Protein AF-N6TRJ2-F1 (afdb_monomer_lite)

InterPro domains:
  IPR004014 Cation-transporting P-type ATPase, N-terminal [PF00690] (5-72)
  IPR004014 Cation-transporting P-type ATPase, N-terminal [SM00831] (3-77)
  IPR023298 P-type ATPase, transmembrane domain superfamily [SSF81665] (2-76)

Sequence (114 aa):
MDNAHEKTVDEVLKYFSADQDKGLSPDQVKRNQEKYGPNELPAEEGKSIWQLVLEQFDDLLVKILLLAAIISFVSIESDVGYVSRVATSGERATSGRAHEATWPTFMSAAAQLN

Foldseek 3Di:
DPPCVVDDPVVVCVVLVADPVPGDDPVSVVVCCVVVNDPDDPDDPPDDPVNVVVVVCVDPVNVVVVVVVVVVVVVVVVPPDDVVVVVVVVPPPPPPDDPDPDPVNVVVVVVVVD

Secondary structure (DSSP, 8-state):
-TTGGGS-HHHHHHHHT-BTTTB--HHHHHHHHHHH--S-PPPP-PPPHHHHHHHHHTSHHHHHHHHHHHHHHHHHHH-TTHHHHHHHHGGGSSTT------HHHHHHHHHTT-

Radius of gyration: 39.22 Å; chains: 1; bounding box: 59×40×98 Å

Structure (mmCIF, N/CA/C/O backbone):
data_AF-N6TRJ2-F1
#
_entry.id   AF-N6TRJ2-F1
#
loop_
_atom_site.group_PDB
_atom_site.id
_atom_site.type_symbol
_atom_site.label_atom_id
_atom_site.label_alt_id
_atom_site.label_comp_id
_atom_site.label_asym_id
_atom_site.label_entity_id
_atom_site.label_seq_id
_atom_site.pdbx_PDB_ins_code
_atom_site.Cartn_x
_atom_site.Cartn_y
_atom_site.Cartn_z
_atom_site.occupancy
_atom_site.B_iso_or_equiv
_atom_site.auth_seq_id
_atom_site.auth_comp_id
_atom_site.auth_asym_id
_atom_site.auth_atom_id
_atom_site.pdbx_PDB_model_num
ATOM 1 N N . MET A 1 1 ? -9.983 -6.859 23.612 1.00 83.94 1 MET A N 1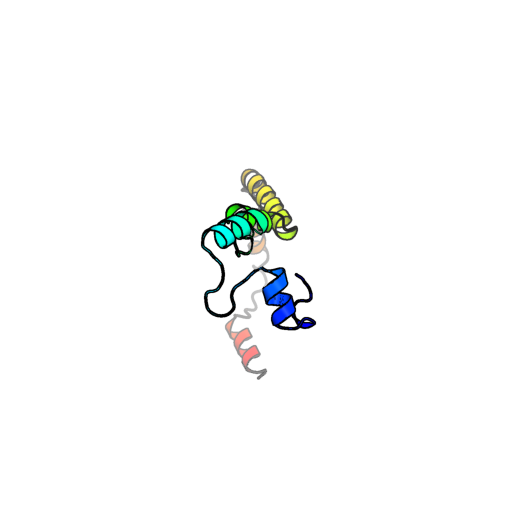
ATOM 2 C CA . MET A 1 1 ? -10.564 -8.060 24.250 1.00 83.94 1 MET A CA 1
ATOM 3 C C . MET A 1 1 ? -10.624 -9.090 23.160 1.00 83.94 1 MET A C 1
ATOM 5 O O . MET A 1 1 ? -11.521 -9.027 22.332 1.00 83.94 1 MET A O 1
ATOM 9 N N . ASP A 1 2 ? -9.619 -9.951 23.110 1.00 86.44 2 ASP A N 1
ATOM 10 C CA . ASP A 1 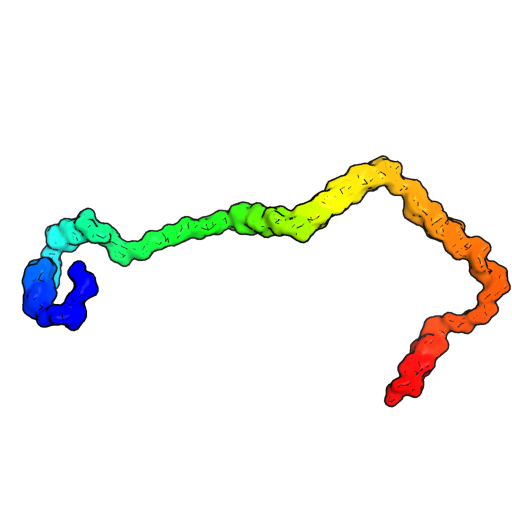2 ? -9.289 -10.624 21.851 1.00 86.44 2 ASP A CA 1
ATOM 11 C C . ASP A 1 2 ? -10.074 -11.940 21.703 1.00 86.44 2 ASP A C 1
ATOM 13 O O . ASP A 1 2 ? -10.502 -12.291 20.609 1.00 86.44 2 ASP A O 1
ATOM 17 N N . ASN A 1 3 ? -10.431 -12.575 22.827 1.00 91.06 3 ASN A N 1
ATOM 18 C CA . ASN A 1 3 ? -11.255 -13.792 22.874 1.00 91.06 3 ASN A CA 1
ATOM 19 C C . ASN A 1 3 ? -12.685 -13.506 23.358 1.00 91.06 3 ASN A C 1
ATOM 21 O O . ASN A 1 3 ? -13.202 -14.177 24.250 1.00 91.06 3 ASN A O 1
ATOM 25 N N . ALA A 1 4 ? -13.336 -12.478 22.808 1.00 92.25 4 ALA A N 1
ATOM 26 C CA . ALA A 1 4 ? -14.702 -12.126 23.215 1.00 92.25 4 ALA A CA 1
ATOM 27 C C . ALA A 1 4 ? -15.725 -13.250 22.954 1.00 92.25 4 ALA A C 1
ATOM 29 O O . ALA A 1 4 ? -16.718 -13.350 23.665 1.00 92.25 4 ALA A O 1
ATOM 30 N N . HIS A 1 5 ? -15.458 -14.123 21.979 1.00 91.44 5 HIS A N 1
ATOM 31 C CA . HIS A 1 5 ? -16.325 -15.243 21.600 1.00 91.44 5 HIS A CA 1
ATOM 32 C C . HIS A 1 5 ? -16.368 -16.385 22.633 1.00 91.44 5 HIS A C 1
ATOM 34 O O . HIS A 1 5 ? -17.300 -17.181 22.619 1.00 91.44 5 HIS A O 1
ATOM 40 N N . GLU A 1 6 ? -15.384 -16.466 23.532 1.00 95.06 6 GLU A N 1
ATOM 41 C CA . GLU A 1 6 ? -15.348 -17.454 24.622 1.00 95.06 6 GLU A CA 1
ATOM 42 C C . GLU A 1 6 ? -16.057 -16.951 25.890 1.00 95.06 6 GLU A C 1
ATOM 44 O O . GLU A 1 6 ? -16.102 -17.647 26.904 1.00 95.06 6 GLU A O 1
ATOM 49 N N . LYS A 1 7 ? -16.552 -15.710 25.870 1.00 92.69 7 LYS A N 1
ATOM 50 C CA . LYS A 1 7 ? -17.062 -15.007 27.045 1.00 92.69 7 LYS A CA 1
ATOM 51 C C . LYS A 1 7 ? -18.569 -14.871 26.986 1.00 92.69 7 LYS A C 1
ATOM 53 O O . LYS A 1 7 ? -19.173 -14.758 25.922 1.00 92.69 7 LYS A O 1
ATOM 58 N N . THR A 1 8 ? -19.177 -14.882 28.162 1.00 93.94 8 THR A N 1
ATOM 59 C CA . THR A 1 8 ? -20.611 -14.641 28.299 1.00 93.94 8 THR A CA 1
ATOM 60 C C . THR A 1 8 ? -20.935 -13.171 28.037 1.00 93.94 8 THR A C 1
ATOM 62 O O . THR A 1 8 ? -20.082 -12.291 28.182 1.00 93.94 8 THR A O 1
ATOM 65 N N . VAL A 1 9 ? -22.184 -12.889 27.663 1.00 90.62 9 VAL A N 1
ATOM 66 C CA . VAL A 1 9 ? -22.639 -11.523 27.356 1.00 90.62 9 VAL A CA 1
ATOM 67 C C . VAL A 1 9 ? -22.394 -10.578 28.539 1.00 90.62 9 VAL A C 1
ATOM 69 O O . VAL A 1 9 ? -21.846 -9.494 28.347 1.00 90.62 9 VAL A O 1
ATOM 72 N N . ASP A 1 10 ? -22.691 -11.019 29.764 1.00 92.19 10 ASP A N 1
ATOM 73 C CA . ASP A 1 10 ? -22.483 -10.229 30.985 1.00 92.19 10 ASP A CA 1
ATOM 74 C C . ASP A 1 10 ? -21.007 -9.886 31.228 1.00 92.19 10 ASP A C 1
ATOM 76 O O . ASP A 1 10 ? -20.677 -8.772 31.640 1.00 92.19 10 ASP A O 1
ATOM 80 N N . GLU A 1 11 ? -20.092 -10.819 30.949 1.00 92.00 11 GLU A N 1
ATOM 81 C CA . GLU A 1 11 ? -18.652 -10.575 31.075 1.00 92.00 11 GLU A CA 1
ATOM 82 C C . GLU A 1 11 ? -18.162 -9.542 30.057 1.00 92.00 11 GLU A C 1
ATOM 84 O O . GLU A 1 11 ? -17.339 -8.691 30.401 1.00 92.00 11 GLU A O 1
ATOM 89 N N . VAL A 1 12 ? -18.679 -9.585 28.825 1.00 91.69 12 VAL A N 1
ATOM 90 C CA . VAL A 1 12 ? -18.343 -8.616 27.773 1.00 91.69 12 VAL A CA 1
ATOM 91 C C . VAL A 1 12 ? -18.885 -7.229 28.130 1.00 91.69 12 VAL A C 1
ATOM 93 O O . VAL A 1 12 ? -18.133 -6.252 28.099 1.00 91.69 12 VAL A O 1
ATOM 96 N N . LEU A 1 13 ? -20.153 -7.132 28.544 1.00 91.12 13 LEU A N 1
ATOM 97 C CA . LEU A 1 13 ? -20.771 -5.870 28.971 1.00 91.12 13 LEU A CA 1
ATOM 98 C C . LEU A 1 13 ? -20.020 -5.252 30.154 1.00 91.12 13 LEU A C 1
ATOM 100 O O . LEU A 1 13 ? -19.716 -4.057 30.150 1.00 91.12 13 LEU A O 1
ATOM 104 N N . LYS A 1 14 ? -19.631 -6.077 31.131 1.00 91.31 14 LYS A N 1
ATOM 105 C CA . LYS A 1 14 ? -18.840 -5.643 32.285 1.00 91.31 14 LYS A CA 1
ATOM 106 C C . LYS A 1 14 ? -17.432 -5.199 31.894 1.00 91.31 14 LYS A C 1
ATOM 108 O O . LYS A 1 14 ? -16.954 -4.196 32.420 1.00 91.31 14 LYS A O 1
ATOM 113 N N . TYR A 1 15 ? -16.776 -5.898 30.967 1.00 90.06 15 TYR A N 1
ATOM 114 C CA . TYR A 1 15 ? -15.441 -5.530 30.489 1.00 90.06 15 TYR A CA 1
ATOM 115 C C . TYR A 1 15 ? -15.436 -4.149 29.824 1.00 90.06 15 TYR A C 1
ATOM 117 O O . TYR A 1 15 ? -14.559 -3.330 30.099 1.00 90.06 15 TYR A O 1
ATOM 125 N N . PHE A 1 16 ? -16.436 -3.862 28.987 1.00 89.81 16 PHE A N 1
ATOM 126 C CA . PHE A 1 16 ? -16.553 -2.574 28.300 1.00 89.81 16 PHE A CA 1
ATOM 127 C C . PHE A 1 16 ? -17.300 -1.503 29.107 1.00 89.81 16 PHE A C 1
ATOM 129 O O . PHE A 1 16 ? -17.370 -0.358 28.663 1.00 89.81 16 PHE A O 1
ATOM 136 N N . SER A 1 17 ? -17.822 -1.842 30.295 1.00 89.50 17 SER A N 1
ATOM 137 C CA . SER A 1 17 ? -18.723 -0.980 31.080 1.00 89.50 17 SER A CA 1
ATOM 138 C C . SER A 1 17 ? -19.855 -0.397 30.223 1.00 89.50 17 SER A C 1
ATOM 140 O O . SER A 1 17 ? -20.153 0.797 30.309 1.00 89.50 17 SER A O 1
ATOM 142 N N . ALA A 1 18 ? -20.416 -1.228 29.343 1.00 89.62 18 ALA A N 1
ATOM 143 C CA . ALA A 1 18 ? -21.452 -0.839 28.397 1.00 89.62 18 ALA A CA 1
ATOM 144 C C . ALA A 1 18 ? -22.834 -1.213 28.940 1.00 89.62 18 ALA A C 1
ATOM 146 O O . ALA A 1 18 ? -23.012 -2.285 29.517 1.00 89.62 18 ALA A O 1
ATOM 147 N N . ASP A 1 19 ? -23.804 -0.325 28.744 1.00 90.50 19 ASP A N 1
ATOM 148 C CA . ASP A 1 19 ? -25.208 -0.605 29.029 1.00 90.50 19 ASP A CA 1
ATOM 149 C C . ASP A 1 19 ? -25.808 -1.397 27.857 1.00 90.50 19 ASP A C 1
ATOM 151 O O . ASP A 1 19 ? -25.568 -1.063 26.694 1.00 90.50 19 ASP A O 1
ATOM 155 N N . GLN A 1 20 ? -26.563 -2.456 28.147 1.00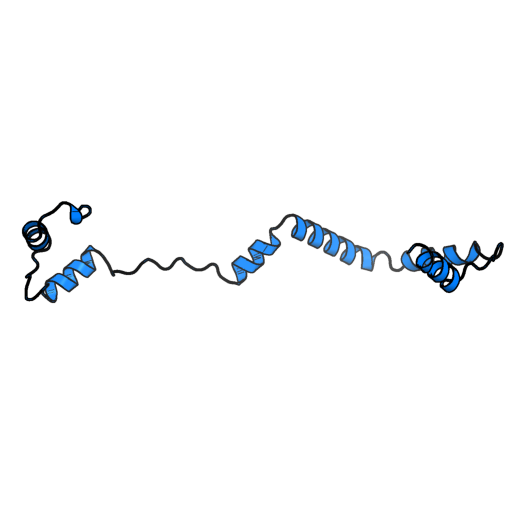 88.62 20 GLN A N 1
ATOM 156 C CA . GLN A 1 20 ? -27.148 -3.309 27.111 1.00 88.62 20 GLN A CA 1
ATOM 157 C C . GLN A 1 20 ? -28.252 -2.596 26.315 1.00 88.62 20 GLN A C 1
ATOM 159 O O . GLN A 1 20 ? -28.372 -2.820 25.113 1.00 88.62 20 GLN A O 1
ATOM 164 N N . ASP A 1 21 ? -29.028 -1.729 26.967 1.00 89.50 21 ASP A N 1
ATOM 165 C CA . ASP A 1 21 ? -30.185 -1.060 26.370 1.00 89.50 21 ASP A CA 1
ATOM 166 C C . ASP A 1 21 ? -29.816 0.314 25.800 1.00 89.50 21 ASP A C 1
ATOM 168 O O . ASP A 1 21 ? -30.370 0.757 24.793 1.00 89.50 21 ASP A O 1
ATOM 172 N N . LYS A 1 22 ? -28.879 1.013 26.451 1.00 89.00 22 LYS A N 1
ATOM 173 C CA . LYS A 1 22 ? -28.490 2.392 26.107 1.00 89.00 22 LYS A CA 1
ATOM 174 C C . LYS A 1 22 ? -27.137 2.498 25.406 1.00 89.00 22 LYS A C 1
ATOM 176 O O . LYS A 1 22 ? -26.844 3.544 24.829 1.00 89.00 22 LYS A O 1
ATOM 181 N N . GLY A 1 23 ? -26.319 1.448 25.443 1.00 90.38 23 GLY A N 1
ATOM 182 C CA . GLY A 1 23 ? -24.977 1.443 24.868 1.00 90.38 23 GLY A CA 1
ATOM 183 C C . GLY A 1 23 ? -23.955 2.248 25.681 1.00 90.38 23 GLY A C 1
ATOM 184 O O . GLY A 1 23 ? -24.024 2.343 26.906 1.00 90.38 23 GLY A O 1
ATOM 185 N N . LEU A 1 24 ? -22.956 2.800 24.987 1.00 91.06 24 LEU A N 1
ATOM 186 C CA . LEU A 1 24 ? -21.883 3.605 25.581 1.00 91.06 24 LEU A CA 1
ATOM 187 C C . LEU A 1 24 ? -22.281 5.081 25.678 1.00 91.06 24 LEU A C 1
ATOM 189 O O . LEU A 1 24 ? -22.915 5.629 24.776 1.00 91.06 24 LEU A O 1
ATOM 193 N N . SER A 1 25 ? -21.833 5.760 26.733 1.00 92.12 25 SER A N 1
ATOM 194 C CA . SER A 1 25 ? -22.004 7.208 26.851 1.00 92.12 25 SER A CA 1
ATOM 195 C C . SER A 1 25 ? -21.079 7.977 25.891 1.00 92.12 25 SER A C 1
ATOM 197 O O . SER A 1 25 ? -20.009 7.475 25.533 1.00 92.12 25 SER A O 1
ATOM 199 N N . PRO A 1 26 ? -21.412 9.228 25.513 1.00 90.56 26 PRO A N 1
ATOM 200 C CA . PRO A 1 26 ? -20.559 10.047 24.643 1.00 90.56 26 PRO A CA 1
ATOM 201 C C . PRO A 1 26 ? -19.126 10.212 25.178 1.00 90.56 26 PRO A C 1
ATOM 203 O O . PRO A 1 26 ? -18.159 10.147 24.418 1.00 90.56 26 PRO A O 1
ATOM 206 N N . ASP A 1 27 ? -18.972 10.334 26.500 1.00 92.12 27 ASP A N 1
ATOM 207 C CA . ASP A 1 27 ? -17.662 10.432 27.153 1.00 92.12 27 ASP A CA 1
ATOM 208 C C . ASP A 1 27 ? -16.879 9.114 27.106 1.00 92.12 27 ASP A C 1
ATOM 210 O O . ASP A 1 27 ? -15.647 9.113 27.067 1.00 92.12 27 ASP A O 1
ATOM 214 N N . GLN A 1 28 ? -17.565 7.968 27.158 1.00 91.00 28 GLN A N 1
ATOM 215 C CA . GLN A 1 28 ? -16.928 6.662 26.965 1.00 91.00 28 GLN A CA 1
ATOM 216 C C . GLN A 1 28 ? -16.498 6.478 25.511 1.00 91.00 28 GLN A C 1
ATOM 218 O O . GLN A 1 28 ? -15.395 5.996 25.274 1.00 91.00 28 GLN A O 1
ATOM 223 N N . VAL A 1 29 ? -17.315 6.909 24.546 1.00 91.00 29 VAL A N 1
ATOM 224 C CA . VAL A 1 29 ? -16.964 6.866 23.120 1.00 91.00 29 VAL A CA 1
ATOM 225 C C . VAL A 1 29 ? -15.703 7.682 22.856 1.00 91.00 29 VAL A C 1
ATOM 227 O O . VAL A 1 29 ? -14.765 7.155 22.265 1.00 91.00 29 VAL A O 1
ATOM 230 N N . LYS A 1 30 ? -15.630 8.920 23.360 1.00 92.44 30 LYS A N 1
ATOM 231 C CA . LYS A 1 30 ? -14.444 9.771 23.194 1.00 92.44 30 LYS A CA 1
ATOM 232 C C . LYS A 1 30 ? -13.189 9.135 23.802 1.00 92.44 30 LYS A C 1
ATOM 234 O O . LYS A 1 30 ? -12.171 9.025 23.128 1.00 92.44 30 LYS A O 1
ATOM 239 N N . ARG A 1 31 ? -13.280 8.631 25.038 1.00 92.12 31 ARG A N 1
ATOM 240 C CA . ARG A 1 31 ? -12.163 7.928 25.700 1.00 92.12 31 ARG A CA 1
ATOM 241 C C . ARG A 1 31 ? -11.737 6.661 24.958 1.00 92.12 31 ARG A C 1
ATOM 243 O O . ARG A 1 31 ? -10.551 6.357 24.887 1.00 92.12 31 ARG A O 1
ATOM 250 N N . ASN A 1 32 ? -12.689 5.920 24.398 1.00 92.00 32 ASN A N 1
ATOM 251 C CA . ASN A 1 32 ? -12.400 4.723 23.616 1.00 92.00 32 ASN A CA 1
ATOM 252 C C . ASN A 1 32 ? -11.741 5.073 22.278 1.00 92.00 32 ASN A C 1
ATOM 254 O O . ASN A 1 32 ? -10.803 4.387 21.894 1.00 92.00 32 ASN A O 1
ATOM 258 N N . GLN A 1 33 ? -12.163 6.144 21.604 1.00 91.50 33 GLN A N 1
ATOM 259 C CA . GLN A 1 33 ? -11.499 6.632 20.391 1.00 91.50 33 GLN A CA 1
ATOM 260 C C . GLN A 1 33 ? -10.071 7.114 20.675 1.00 91.50 33 GLN A C 1
ATOM 262 O O . GLN A 1 33 ? -9.173 6.829 19.893 1.00 91.50 33 GLN A O 1
ATOM 267 N N . GLU A 1 34 ? -9.829 7.771 21.813 1.00 91.38 34 GLU A N 1
ATOM 268 C CA . GLU A 1 34 ? -8.475 8.161 22.236 1.00 91.38 34 GLU A CA 1
ATOM 269 C C . GLU A 1 34 ? -7.586 6.943 22.547 1.00 91.38 34 GLU A C 1
ATOM 271 O O . GLU A 1 34 ? -6.386 6.968 22.285 1.00 91.38 34 GLU A O 1
ATOM 276 N N . LYS A 1 35 ? -8.165 5.865 23.094 1.00 90.25 35 LYS A N 1
ATOM 277 C CA . LYS A 1 35 ? -7.428 4.656 23.493 1.00 90.25 35 LYS A CA 1
ATOM 278 C C . LYS A 1 35 ? -7.184 3.672 22.347 1.00 90.25 35 LYS A C 1
ATOM 280 O O . LYS A 1 35 ? -6.108 3.086 22.275 1.00 90.25 35 LYS A O 1
ATOM 285 N N . TYR A 1 36 ? -8.199 3.420 21.526 1.00 90.75 36 TYR A N 1
ATOM 286 C CA . TYR A 1 36 ? -8.178 2.393 20.479 1.00 90.75 36 TYR A CA 1
ATOM 287 C C . TYR A 1 36 ? -7.961 2.977 19.082 1.00 90.75 36 TYR A C 1
ATOM 289 O O . TYR A 1 36 ? -7.663 2.226 18.160 1.00 90.75 36 TYR A O 1
ATOM 297 N N . GLY A 1 37 ? -8.077 4.297 18.934 1.00 90.62 37 GLY A N 1
ATOM 298 C CA . GLY A 1 37 ? -8.037 4.960 17.642 1.00 90.62 37 GLY A CA 1
ATOM 299 C C . GLY A 1 37 ? -9.365 4.862 16.882 1.00 90.62 37 GLY A C 1
ATOM 300 O O . GLY A 1 37 ? -10.351 4.297 17.374 1.00 90.62 37 GLY A O 1
ATOM 301 N N . PRO A 1 38 ? -9.416 5.455 15.681 1.00 89.31 38 PRO A N 1
ATOM 302 C CA . PRO A 1 38 ? -10.535 5.278 14.768 1.00 89.31 38 PRO A CA 1
ATOM 303 C C . PRO A 1 38 ? -10.641 3.813 14.324 1.00 89.31 38 PRO A C 1
ATOM 305 O O . PRO A 1 38 ? -9.638 3.128 14.137 1.00 89.31 38 PRO A O 1
ATOM 308 N N . ASN A 1 39 ? -11.871 3.331 14.131 1.00 92.25 39 ASN A N 1
ATOM 309 C CA . ASN A 1 39 ? -12.131 1.997 13.584 1.00 92.25 39 ASN A CA 1
ATOM 310 C C . ASN A 1 39 ? -11.967 2.005 12.055 1.00 92.25 39 ASN A C 1
ATOM 312 O O . ASN A 1 39 ? -12.917 1.749 11.314 1.00 92.25 39 ASN A O 1
ATOM 316 N N . GLU A 1 40 ? -10.775 2.369 11.595 1.00 85.12 40 GLU A N 1
ATOM 317 C CA . GLU A 1 40 ? -10.395 2.382 10.189 1.00 85.12 40 GLU A CA 1
ATOM 318 C C . GLU A 1 40 ? -9.098 1.602 10.002 1.00 85.12 40 GLU A C 1
ATOM 320 O O . GLU A 1 40 ? -8.188 1.645 10.833 1.00 85.12 40 GLU A O 1
ATOM 325 N N . LEU A 1 41 ? -9.031 0.844 8.911 1.00 83.69 41 LEU A N 1
ATOM 326 C CA . LEU A 1 41 ? -7.784 0.214 8.515 1.00 83.69 41 LEU A CA 1
ATOM 327 C C . LEU A 1 41 ? -6.867 1.314 7.972 1.00 83.69 41 LEU A C 1
ATOM 329 O O . LEU A 1 41 ? -7.339 2.130 7.172 1.00 83.69 41 LEU A O 1
ATOM 333 N N . PRO A 1 42 ? -5.586 1.355 8.377 1.00 80.56 42 PRO A N 1
ATOM 334 C CA . PRO A 1 42 ? -4.648 2.302 7.801 1.00 80.56 42 PRO A CA 1
ATOM 335 C C . PRO A 1 42 ? -4.636 2.103 6.287 1.00 80.56 42 PRO A C 1
ATOM 337 O O . PRO A 1 42 ? -4.469 0.982 5.801 1.00 80.56 42 PRO A O 1
ATOM 340 N N . ALA A 1 43 ? -4.862 3.187 5.547 1.00 77.50 43 ALA A N 1
ATOM 341 C CA . ALA A 1 43 ? -4.733 3.147 4.105 1.00 77.50 43 ALA A CA 1
ATOM 342 C C . ALA A 1 43 ? -3.275 2.816 3.784 1.00 77.50 43 ALA A C 1
ATOM 344 O O . ALA A 1 43 ? -2.367 3.522 4.228 1.00 77.50 43 ALA A O 1
ATOM 345 N N . GLU A 1 44 ? -3.045 1.742 3.032 1.00 71.00 44 GLU A N 1
ATOM 346 C CA . GLU A 1 44 ? -1.730 1.544 2.442 1.00 71.00 44 GLU A CA 1
ATOM 347 C C . GLU A 1 44 ? -1.451 2.745 1.539 1.00 71.00 44 GLU A C 1
ATOM 349 O O . GLU A 1 44 ? -2.289 3.116 0.710 1.00 71.00 44 GLU A O 1
ATOM 354 N N . GLU A 1 45 ? -0.299 3.389 1.732 1.00 73.06 45 GLU A N 1
ATOM 355 C CA . GLU A 1 45 ? 0.147 4.445 0.836 1.00 73.06 45 GLU A CA 1
ATOM 356 C C . GLU A 1 45 ? 0.276 3.834 -0.561 1.00 73.06 45 GLU A C 1
ATOM 358 O O . GLU A 1 45 ? 1.216 3.097 -0.863 1.00 73.06 45 GLU A O 1
ATOM 363 N N . GLY A 1 46 ? -0.728 4.078 -1.406 1.00 69.06 46 GLY A N 1
ATOM 364 C CA . GLY A 1 46 ? -0.731 3.579 -2.770 1.00 69.06 46 GLY A CA 1
ATOM 365 C C . GLY A 1 46 ? 0.532 4.058 -3.474 1.00 69.06 46 GLY A C 1
ATOM 366 O O . GLY A 1 46 ? 0.836 5.254 -3.461 1.00 69.06 46 GLY A O 1
ATOM 367 N N . LYS A 1 47 ? 1.272 3.133 -4.095 1.00 74.94 47 LYS A N 1
ATOM 368 C CA . LYS A 1 47 ? 2.433 3.493 -4.916 1.00 74.94 47 LYS A CA 1
ATOM 369 C C . LYS A 1 47 ? 2.006 4.557 -5.928 1.00 74.94 47 LYS A C 1
ATOM 371 O O . LYS A 1 47 ? 1.018 4.393 -6.646 1.00 74.94 47 LYS A O 1
ATOM 376 N N . SER A 1 48 ? 2.753 5.653 -5.990 1.00 85.62 48 SER A N 1
ATOM 377 C CA . SER A 1 48 ? 2.476 6.716 -6.956 1.00 85.62 48 SER A CA 1
ATOM 378 C C . SER A 1 48 ? 2.625 6.195 -8.392 1.00 85.62 48 SER A C 1
ATOM 380 O O . SER A 1 48 ? 3.461 5.333 -8.667 1.00 85.62 48 SER A O 1
ATOM 382 N N . ILE A 1 49 ? 1.858 6.751 -9.337 1.00 86.94 49 ILE A N 1
ATOM 383 C CA . ILE A 1 49 ? 1.942 6.373 -10.762 1.00 86.94 49 ILE A CA 1
ATOM 384 C C . ILE A 1 49 ? 3.383 6.489 -11.286 1.00 86.94 49 ILE A C 1
ATOM 386 O O . ILE A 1 49 ? 3.844 5.630 -12.031 1.00 86.94 49 ILE A O 1
ATOM 390 N N . TRP A 1 50 ? 4.131 7.502 -10.839 1.00 87.19 50 TRP A N 1
ATOM 391 C CA . TRP A 1 50 ? 5.541 7.682 -11.196 1.00 87.19 50 TRP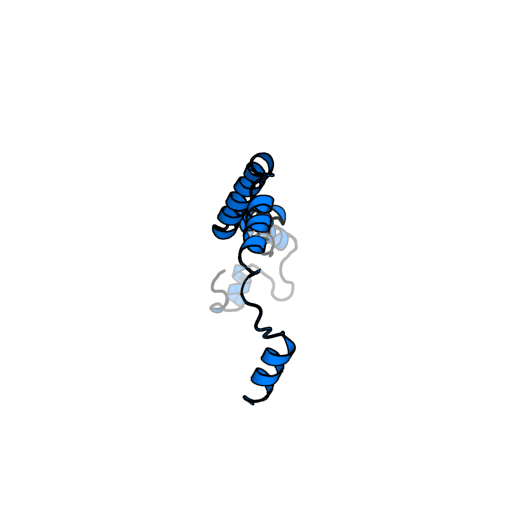 A CA 1
ATOM 392 C C . TRP A 1 50 ? 6.451 6.569 -10.671 1.00 87.19 50 TRP A C 1
ATOM 394 O O . TRP A 1 50 ? 7.335 6.124 -11.398 1.00 87.19 50 TRP A O 1
ATOM 404 N N . GLN A 1 51 ? 6.226 6.087 -9.44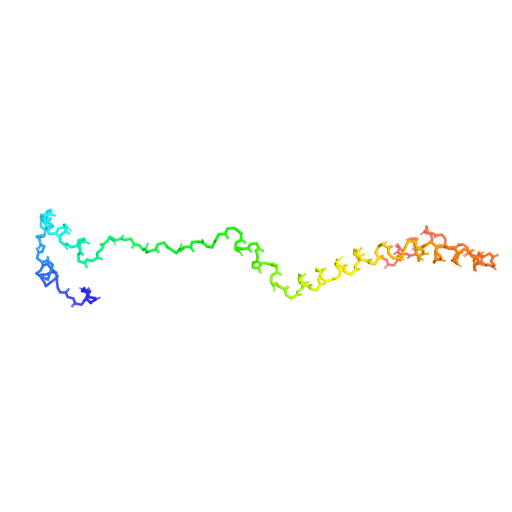6 1.00 86.44 51 GLN A N 1
ATOM 405 C CA . GLN A 1 51 ? 6.967 4.941 -8.909 1.00 86.44 51 GLN A CA 1
ATOM 406 C C . GLN A 1 51 ? 6.672 3.669 -9.702 1.00 86.44 51 GLN A C 1
ATOM 408 O O . GLN A 1 51 ? 7.602 2.944 -10.032 1.00 86.44 51 GLN A O 1
ATOM 413 N N . LEU A 1 52 ? 5.409 3.435 -10.068 1.00 88.12 52 LEU A N 1
ATOM 414 C CA . LEU A 1 52 ? 5.024 2.278 -10.880 1.00 88.12 52 LEU A CA 1
ATOM 415 C C . LEU A 1 52 ? 5.678 2.309 -12.266 1.00 88.12 52 LEU A C 1
ATOM 417 O O . LEU A 1 52 ? 6.146 1.282 -12.746 1.00 88.12 52 LEU A O 1
ATOM 421 N N . VAL A 1 53 ? 5.754 3.485 -12.897 1.00 87.69 53 VAL A N 1
ATOM 422 C CA . VAL A 1 53 ? 6.440 3.652 -14.186 1.00 87.69 53 VAL A CA 1
ATOM 423 C C . VAL A 1 53 ? 7.932 3.353 -14.048 1.00 87.69 53 VAL A C 1
ATOM 425 O O . VAL A 1 53 ? 8.461 2.578 -14.836 1.00 87.69 53 VAL A O 1
ATOM 428 N N . LEU A 1 54 ? 8.610 3.913 -13.042 1.00 87.12 54 LEU A N 1
ATOM 429 C CA . LEU A 1 54 ? 10.040 3.668 -12.817 1.00 87.12 54 LEU A CA 1
ATOM 430 C C . LEU A 1 54 ? 10.346 2.198 -12.496 1.00 87.12 54 LEU A C 1
ATOM 432 O O . LEU A 1 54 ? 11.350 1.677 -12.969 1.00 87.12 54 LEU A O 1
ATOM 436 N N . GLU A 1 55 ? 9.465 1.522 -11.757 1.00 88.69 55 GLU A N 1
ATOM 437 C CA . GLU A 1 55 ? 9.581 0.092 -11.448 1.00 88.69 55 GLU A CA 1
ATOM 438 C C . GLU A 1 55 ? 9.569 -0.768 -12.727 1.00 88.69 55 GLU A C 1
ATOM 440 O O . GLU A 1 55 ? 10.310 -1.742 -12.814 1.00 88.69 55 GLU A O 1
ATOM 445 N N . GLN A 1 56 ? 8.825 -0.371 -13.769 1.00 85.00 56 GLN A N 1
ATOM 446 C CA . GLN A 1 56 ? 8.846 -1.057 -15.072 1.00 85.00 56 GLN A CA 1
ATOM 447 C C . GLN A 1 56 ? 10.160 -0.852 -15.846 1.00 85.00 56 GLN A C 1
ATOM 449 O O . GLN A 1 56 ? 10.581 -1.739 -16.586 1.00 85.00 56 GLN A O 1
ATOM 454 N N . PHE A 1 57 ? 10.832 0.294 -15.685 1.00 87.31 57 PHE A N 1
ATOM 455 C CA . PHE A 1 57 ? 12.133 0.546 -16.321 1.00 87.31 57 PHE A CA 1
ATOM 456 C C . PHE A 1 57 ? 13.297 -0.198 -15.646 1.00 87.31 57 PHE A C 1
ATOM 458 O O . PHE A 1 57 ? 14.374 -0.298 -16.238 1.00 87.31 57 PHE A O 1
ATOM 465 N N . ASP A 1 58 ? 13.108 -0.726 -14.431 1.00 87.31 58 ASP A N 1
ATOM 466 C CA . ASP A 1 58 ? 14.145 -1.469 -13.705 1.00 87.31 58 ASP A CA 1
ATOM 467 C C . ASP A 1 58 ? 14.304 -2.928 -14.183 1.00 87.31 58 ASP A C 1
ATOM 469 O O . ASP A 1 58 ? 15.273 -3.606 -13.821 1.00 87.31 58 ASP A O 1
ATOM 473 N N . ASP A 1 59 ? 13.408 -3.403 -15.053 1.00 92.12 59 ASP A N 1
ATOM 474 C CA . ASP A 1 59 ? 13.469 -4.738 -15.644 1.00 92.12 59 ASP A CA 1
ATOM 475 C C . ASP A 1 59 ? 14.727 -4.932 -16.518 1.00 92.12 59 ASP A C 1
ATOM 477 O O . ASP A 1 59 ? 15.133 -4.061 -17.297 1.00 92.12 59 ASP A O 1
ATOM 481 N N . LEU A 1 60 ? 15.358 -6.106 -16.404 1.00 91.56 60 LEU A N 1
ATOM 482 C CA . LEU A 1 60 ? 16.581 -6.446 -17.136 1.00 91.56 60 LEU A CA 1
ATOM 483 C C . LEU A 1 60 ? 16.399 -6.352 -18.661 1.00 91.56 60 LEU A C 1
ATOM 485 O O . LEU A 1 60 ? 17.303 -5.881 -19.353 1.00 91.56 60 LEU A O 1
ATOM 489 N N . LEU A 1 61 ? 15.244 -6.768 -19.191 1.00 92.06 61 LEU A N 1
ATOM 490 C CA . LEU A 1 61 ? 14.932 -6.689 -20.619 1.00 92.06 61 LEU A CA 1
ATOM 491 C C . LEU A 1 61 ? 14.847 -5.233 -21.074 1.00 92.06 61 LEU A C 1
ATOM 493 O O . LEU A 1 61 ? 15.434 -4.876 -22.096 1.00 92.06 61 LEU A O 1
ATOM 497 N N . VAL A 1 62 ? 14.175 -4.377 -20.298 1.00 93.44 62 VAL A N 1
ATOM 498 C CA . VAL A 1 62 ? 14.049 -2.946 -20.613 1.00 93.44 62 VAL A CA 1
ATOM 499 C C . VAL A 1 62 ? 15.414 -2.264 -20.578 1.00 93.44 62 VAL A C 1
ATOM 501 O O . VAL A 1 62 ? 15.724 -1.477 -21.471 1.00 93.44 62 VAL A O 1
ATOM 504 N N . LYS A 1 63 ? 16.285 -2.623 -19.629 1.00 93.88 63 LYS A N 1
ATOM 505 C CA . LYS A 1 63 ? 17.671 -2.129 -19.577 1.00 93.88 63 LYS A CA 1
ATOM 506 C C . LYS A 1 63 ? 18.486 -2.522 -20.808 1.00 93.88 63 LYS A C 1
ATOM 508 O O . LYS A 1 63 ? 19.211 -1.685 -21.341 1.00 93.88 63 LYS A O 1
ATOM 513 N N . ILE A 1 64 ? 18.361 -3.763 -21.283 1.00 94.81 64 ILE A N 1
ATOM 514 C CA . ILE A 1 64 ? 19.040 -4.215 -22.509 1.00 94.81 64 ILE A CA 1
ATOM 515 C C . ILE A 1 64 ? 18.507 -3.453 -23.729 1.00 94.81 64 ILE A C 1
ATOM 517 O O . ILE A 1 64 ? 19.296 -3.016 -24.567 1.00 94.81 64 ILE A O 1
ATOM 521 N N . LEU A 1 65 ? 17.191 -3.240 -23.816 1.00 93.06 65 LEU A N 1
ATOM 522 C CA . LEU A 1 65 ? 16.576 -2.459 -24.893 1.00 93.06 65 LEU A CA 1
ATOM 523 C C . LEU A 1 65 ? 17.013 -0.992 -24.863 1.00 93.06 65 LEU A C 1
ATOM 525 O O . LEU A 1 65 ? 17.322 -0.426 -25.909 1.00 93.06 65 LEU A O 1
ATOM 529 N N . LEU A 1 66 ? 17.098 -0.386 -23.678 1.00 93.75 66 LEU A N 1
ATOM 530 C CA . LEU A 1 66 ? 17.584 0.980 -23.510 1.00 93.75 66 LEU A CA 1
ATOM 531 C C . LEU A 1 66 ? 19.062 1.092 -23.901 1.00 93.75 66 LEU A C 1
ATOM 533 O O . LEU A 1 66 ? 19.437 2.025 -24.605 1.00 93.75 66 LEU A O 1
ATOM 537 N N . LEU A 1 67 ? 19.894 0.120 -23.515 1.00 94.25 67 LEU A N 1
ATOM 538 C CA . LEU A 1 67 ? 21.293 0.053 -23.935 1.00 94.25 67 LEU A CA 1
ATOM 539 C C . LEU A 1 67 ? 21.411 -0.056 -25.461 1.00 94.25 67 LEU A C 1
ATOM 541 O O . LEU A 1 67 ? 22.178 0.687 -26.068 1.00 94.25 67 LEU A O 1
ATOM 545 N N . ALA A 1 68 ? 20.626 -0.935 -26.087 1.00 93.38 68 ALA A N 1
ATOM 546 C CA . ALA A 1 68 ? 20.584 -1.073 -27.540 1.00 93.38 68 ALA A CA 1
ATOM 547 C C . ALA A 1 68 ? 20.126 0.225 -28.224 1.00 93.38 68 ALA A C 1
ATOM 549 O O . ALA A 1 68 ? 20.715 0.624 -29.226 1.00 93.38 68 ALA A O 1
ATOM 550 N N . ALA A 1 69 ? 19.131 0.917 -27.662 1.00 92.69 69 ALA A N 1
ATOM 551 C CA . ALA A 1 69 ? 18.665 2.206 -28.161 1.00 92.69 69 ALA A CA 1
ATOM 552 C C . ALA A 1 69 ? 19.752 3.285 -28.062 1.00 92.69 69 ALA A C 1
ATOM 554 O O . ALA A 1 69 ? 19.961 4.018 -29.024 1.00 92.69 69 ALA A O 1
ATOM 555 N N . ILE A 1 70 ? 20.490 3.350 -26.948 1.00 93.81 70 ILE A N 1
ATOM 556 C CA . ILE A 1 70 ? 21.617 4.277 -26.772 1.00 93.81 70 ILE A CA 1
ATOM 557 C C . ILE A 1 70 ? 22.717 3.980 -27.794 1.00 93.81 70 ILE A C 1
ATOM 559 O O . ILE A 1 70 ? 23.182 4.894 -28.472 1.00 93.81 70 ILE A O 1
ATOM 563 N N . ILE A 1 71 ? 23.105 2.710 -27.950 1.00 91.31 71 ILE A N 1
ATOM 564 C CA . ILE A 1 71 ? 24.107 2.299 -28.941 1.00 91.31 71 ILE A CA 1
ATOM 565 C C . ILE A 1 71 ? 23.631 2.663 -30.350 1.00 91.31 71 ILE A C 1
ATOM 567 O O . ILE A 1 71 ? 24.386 3.270 -31.098 1.00 91.31 71 ILE A O 1
ATOM 571 N N . SER A 1 72 ? 22.379 2.360 -30.703 1.00 86.50 72 SER A N 1
ATOM 572 C CA . SER A 1 72 ? 21.800 2.696 -32.008 1.00 86.50 72 SER A CA 1
ATOM 573 C C . SER A 1 72 ? 21.781 4.202 -32.255 1.00 86.50 72 SER A C 1
ATOM 575 O O . SER A 1 72 ? 22.084 4.636 -33.362 1.00 86.50 72 SER A O 1
ATOM 577 N N . PHE A 1 73 ? 21.431 4.996 -31.244 1.00 87.25 73 PHE A N 1
ATOM 578 C CA . PHE A 1 73 ? 21.389 6.450 -31.343 1.00 87.25 73 PHE A CA 1
ATOM 579 C C . PHE A 1 73 ? 22.785 7.038 -31.576 1.00 87.25 73 PHE A C 1
ATOM 581 O O . PHE A 1 73 ? 22.965 7.865 -32.463 1.00 87.25 73 PHE A O 1
ATOM 588 N N . VAL A 1 74 ? 23.793 6.558 -30.842 1.00 86.81 74 VAL A N 1
ATOM 589 C CA . VAL A 1 74 ? 25.193 6.981 -31.023 1.00 86.81 74 VAL A CA 1
ATOM 590 C C . VAL A 1 74 ? 25.759 6.490 -32.362 1.00 86.81 74 VAL A C 1
ATOM 592 O O . VAL A 1 74 ? 26.490 7.213 -33.038 1.00 86.81 74 VAL A O 1
ATOM 595 N N . SER A 1 75 ? 25.399 5.275 -32.781 1.00 76.69 75 SER A N 1
ATOM 596 C CA . SER A 1 75 ? 25.858 4.685 -34.042 1.00 76.69 75 SER A CA 1
ATOM 597 C C . SER A 1 75 ? 25.249 5.373 -35.272 1.00 76.69 75 SER A C 1
ATOM 599 O O . SER A 1 75 ? 25.902 5.428 -36.311 1.00 76.69 75 SER A O 1
ATOM 601 N N . ILE A 1 76 ? 24.041 5.941 -35.158 1.00 71.06 76 ILE A N 1
ATOM 602 C CA . ILE A 1 76 ? 23.366 6.695 -36.230 1.00 71.06 76 ILE A CA 1
ATOM 603 C C . ILE A 1 76 ? 24.175 7.914 -36.685 1.00 71.06 76 ILE A C 1
ATOM 605 O O . ILE A 1 76 ? 24.233 8.184 -37.882 1.00 71.06 76 ILE A O 1
ATOM 609 N N . GLU A 1 77 ? 24.846 8.609 -35.766 1.00 63.47 77 GLU A N 1
ATOM 610 C CA . GLU A 1 77 ? 25.701 9.755 -36.111 1.00 63.47 77 GLU A CA 1
ATOM 611 C C . GLU A 1 77 ? 26.992 9.310 -36.833 1.00 63.47 77 GLU A C 1
ATOM 613 O O . GLU A 1 77 ? 27.607 10.084 -37.563 1.00 63.47 77 GLU A O 1
ATOM 618 N N . SER A 1 78 ? 27.403 8.046 -36.660 1.00 59.72 78 SER A N 1
ATOM 619 C CA . SER A 1 78 ? 28.702 7.534 -37.124 1.00 59.72 78 SER A CA 1
ATOM 620 C C . SER A 1 78 ? 28.638 6.763 -38.451 1.00 59.72 78 SER A C 1
ATOM 622 O O . SER A 1 78 ? 29.623 6.753 -39.184 1.00 59.72 78 SER A O 1
ATOM 624 N N . ASP A 1 79 ? 27.496 6.155 -38.799 1.00 62.03 79 ASP A N 1
ATOM 625 C CA . ASP A 1 79 ? 27.366 5.260 -39.959 1.00 62.03 79 ASP A CA 1
ATOM 626 C C . ASP A 1 79 ? 26.149 5.574 -40.850 1.00 62.03 79 ASP A C 1
ATOM 628 O O . ASP A 1 79 ? 25.269 4.745 -41.084 1.00 62.03 79 ASP A O 1
ATOM 632 N N . VAL A 1 80 ? 26.156 6.744 -41.494 1.00 57.62 80 VAL A N 1
ATOM 633 C CA . VAL A 1 80 ? 25.261 7.045 -42.639 1.00 57.62 80 VAL A CA 1
ATOM 634 C C . VAL A 1 80 ? 25.679 6.269 -43.922 1.00 57.62 80 VAL A C 1
ATOM 636 O O . VAL A 1 80 ? 25.111 6.450 -44.996 1.00 57.62 80 VAL A O 1
ATOM 639 N N . GLY A 1 81 ? 26.672 5.368 -43.849 1.00 54.16 81 GLY A N 1
ATOM 640 C CA . GLY A 1 81 ? 27.287 4.713 -45.018 1.00 54.16 81 GLY A CA 1
ATOM 641 C C . GLY A 1 81 ? 27.029 3.210 -45.222 1.00 54.16 81 GLY A C 1
ATOM 642 O O . GLY A 1 81 ? 27.239 2.716 -46.333 1.00 54.16 81 GLY A O 1
ATOM 643 N N . TYR A 1 82 ? 26.594 2.454 -44.206 1.00 56.81 82 TYR A N 1
ATOM 644 C CA . TYR A 1 82 ? 26.581 0.980 -44.289 1.00 56.81 82 TYR A CA 1
ATOM 645 C C . TYR A 1 82 ? 25.372 0.395 -45.030 1.00 56.81 82 TYR A C 1
ATOM 647 O O . TYR A 1 82 ? 25.525 -0.540 -45.819 1.00 56.81 82 TYR A O 1
ATOM 655 N N . VAL A 1 83 ? 24.182 0.974 -44.854 1.00 60.25 83 VAL A N 1
ATOM 656 C CA . VAL A 1 83 ? 22.949 0.457 -45.477 1.00 60.25 83 VAL A CA 1
ATOM 657 C C . VAL A 1 83 ? 22.962 0.628 -47.006 1.00 60.25 83 VAL A C 1
ATOM 659 O O . VAL A 1 83 ? 22.459 -0.231 -47.729 1.00 60.25 83 VAL A O 1
ATOM 662 N N . SER A 1 84 ? 23.644 1.650 -47.533 1.00 54.34 84 SER A N 1
ATOM 663 C CA . SER A 1 84 ? 23.719 1.903 -48.983 1.00 54.34 84 SER A CA 1
ATOM 664 C C . SER A 1 84 ? 24.688 0.979 -49.745 1.00 54.34 84 SER A C 1
ATOM 666 O O . SER A 1 84 ? 24.509 0.760 -50.947 1.00 54.34 84 SER A O 1
ATOM 668 N N . ARG A 1 85 ? 25.706 0.394 -49.089 1.00 55.12 85 ARG A N 1
ATOM 669 C CA . ARG A 1 85 ? 26.660 -0.527 -49.755 1.00 55.12 85 ARG A CA 1
ATOM 670 C C . ARG A 1 85 ? 26.147 -1.958 -49.882 1.00 55.12 85 ARG A C 1
ATOM 672 O O . ARG A 1 85 ? 26.498 -2.642 -50.839 1.00 55.12 85 ARG A O 1
ATOM 679 N N . VAL A 1 86 ? 25.312 -2.411 -48.950 1.00 59.72 86 VAL A N 1
ATOM 680 C CA . VAL A 1 86 ? 24.730 -3.760 -49.019 1.00 59.72 86 VAL A CA 1
ATOM 681 C C . VAL A 1 86 ? 23.640 -3.828 -50.096 1.00 59.72 86 VAL A C 1
ATOM 683 O O . VAL A 1 86 ? 23.563 -4.825 -50.811 1.00 59.72 86 VAL A O 1
ATOM 686 N N . ALA A 1 87 ? 22.886 -2.743 -50.308 1.00 59.53 87 ALA A N 1
ATOM 687 C CA . ALA A 1 87 ? 21.876 -2.662 -51.367 1.00 59.53 87 ALA A CA 1
ATOM 688 C C . ALA A 1 87 ? 22.477 -2.718 -52.788 1.00 59.53 87 ALA A C 1
ATOM 690 O O . ALA A 1 87 ? 21.941 -3.390 -53.661 1.00 59.53 87 ALA A O 1
ATOM 691 N N . THR A 1 88 ? 23.633 -2.088 -53.015 1.00 56.75 88 THR A N 1
ATOM 692 C CA . THR A 1 88 ? 24.258 -1.995 -54.352 1.00 56.75 88 THR A CA 1
ATOM 693 C C . THR A 1 88 ? 25.119 -3.204 -54.742 1.00 56.75 88 THR A C 1
ATOM 695 O O . THR A 1 88 ? 25.489 -3.350 -55.909 1.00 56.75 88 THR A O 1
ATOM 698 N N . SER A 1 89 ? 25.439 -4.095 -53.797 1.00 53.62 89 SER A N 1
ATOM 699 C CA . SER A 1 89 ? 26.216 -5.317 -54.065 1.00 53.62 89 SER A CA 1
ATOM 700 C C . SER A 1 89 ? 25.336 -6.503 -54.500 1.00 53.62 89 SER A C 1
ATOM 702 O O . SER A 1 89 ? 25.802 -7.396 -55.207 1.00 53.62 89 SER A O 1
ATOM 704 N N . GLY A 1 90 ? 24.043 -6.496 -54.145 1.00 52.03 90 GLY A N 1
ATOM 705 C CA . GLY A 1 90 ? 23.098 -7.568 -54.486 1.00 52.03 90 GLY A CA 1
ATOM 706 C C . GLY A 1 90 ? 22.661 -7.607 -55.957 1.00 52.03 90 GLY A C 1
ATOM 707 O O . GLY A 1 90 ? 22.325 -8.675 -56.463 1.00 52.03 90 GLY A O 1
ATOM 708 N N . GLU A 1 91 ? 22.712 -6.485 -56.680 1.00 52.47 91 GLU A N 1
ATOM 709 C CA . GLU A 1 91 ? 22.213 -6.409 -58.065 1.00 52.47 91 GLU A CA 1
ATOM 710 C C . GLU A 1 91 ? 23.200 -6.925 -59.122 1.00 52.47 91 GLU A C 1
ATOM 712 O O . GLU A 1 91 ? 22.810 -7.204 -60.254 1.00 52.47 91 GLU A O 1
ATOM 717 N N . ARG A 1 92 ? 24.486 -7.102 -58.790 1.00 50.91 92 ARG A N 1
ATOM 718 C CA . ARG A 1 92 ? 25.496 -7.501 -59.790 1.00 50.91 92 ARG A CA 1
ATOM 719 C C . ARG A 1 92 ? 25.646 -9.017 -59.971 1.00 50.91 92 ARG A C 1
ATOM 721 O O . ARG A 1 92 ? 26.374 -9.442 -60.863 1.00 50.91 92 ARG A O 1
ATOM 728 N N . ALA A 1 93 ? 24.955 -9.831 -59.169 1.00 52.41 93 ALA A N 1
ATOM 729 C CA . ALA A 1 93 ? 25.080 -11.292 -59.194 1.00 52.41 93 ALA A CA 1
ATOM 730 C C . ALA A 1 93 ? 23.958 -12.027 -59.960 1.00 52.41 93 ALA A C 1
ATOM 732 O O . ALA A 1 93 ? 24.073 -13.229 -60.190 1.00 52.41 93 ALA A O 1
ATOM 733 N N . THR A 1 94 ? 22.892 -11.345 -60.396 1.00 53.19 94 THR A N 1
ATOM 734 C CA . THR A 1 94 ? 21.693 -11.998 -60.968 1.00 53.19 94 THR A CA 1
ATOM 735 C C . THR A 1 94 ? 21.519 -11.834 -62.484 1.00 53.19 94 THR A C 1
ATOM 737 O O . THR A 1 94 ? 20.527 -12.299 -63.034 1.00 53.19 94 THR A O 1
ATOM 740 N N . SER A 1 95 ? 22.501 -11.279 -63.205 1.00 53.00 95 SER A N 1
ATOM 741 C CA . SER A 1 95 ? 22.436 -11.100 -64.675 1.00 53.00 95 SER A CA 1
ATOM 742 C C . SER A 1 95 ? 22.714 -12.386 -65.495 1.00 53.00 95 SER A C 1
ATOM 744 O O . SER A 1 95 ? 22.817 -12.349 -66.716 1.00 53.00 95 SER A O 1
ATOM 746 N N . GLY A 1 96 ? 22.853 -13.556 -64.856 1.00 52.62 96 GLY A N 1
ATOM 747 C CA . GLY A 1 96 ? 23.366 -14.765 -65.522 1.00 52.62 96 GLY A CA 1
ATOM 748 C C . GLY A 1 96 ? 22.477 -16.010 -65.563 1.00 52.62 96 GLY A C 1
ATOM 749 O O . GLY A 1 96 ? 22.900 -17.000 -66.162 1.00 52.62 96 GLY A O 1
ATOM 750 N N . ARG A 1 97 ? 21.299 -16.040 -64.918 1.00 51.25 97 ARG A N 1
ATOM 751 C CA . ARG A 1 97 ? 20.420 -17.228 -64.970 1.00 51.25 97 ARG A CA 1
ATOM 752 C C . ARG A 1 97 ? 18.999 -16.941 -64.467 1.00 51.25 97 ARG A C 1
ATOM 754 O O . ARG A 1 97 ? 18.624 -17.329 -63.367 1.00 51.25 97 ARG A O 1
ATOM 761 N N . ALA A 1 98 ? 18.201 -16.271 -65.291 1.00 47.75 98 ALA A N 1
ATOM 762 C CA . ALA A 1 98 ? 16.754 -16.242 -65.125 1.00 47.75 98 ALA A CA 1
ATOM 763 C C . ALA A 1 98 ? 16.164 -17.546 -65.691 1.00 47.75 98 ALA A C 1
ATOM 765 O O . ALA A 1 98 ? 16.063 -17.720 -66.901 1.00 47.75 98 ALA A O 1
ATOM 766 N N . HIS A 1 99 ? 15.797 -18.476 -64.811 1.00 49.44 99 HIS A N 1
ATOM 767 C CA . HIS A 1 99 ? 14.639 -19.330 -65.056 1.00 49.44 99 HIS A CA 1
ATOM 768 C C . HIS A 1 99 ? 13.610 -18.886 -64.021 1.00 49.44 99 HIS A C 1
ATOM 770 O O . HIS A 1 99 ? 13.749 -19.140 -62.826 1.00 49.44 99 HIS A O 1
ATOM 776 N N . GLU A 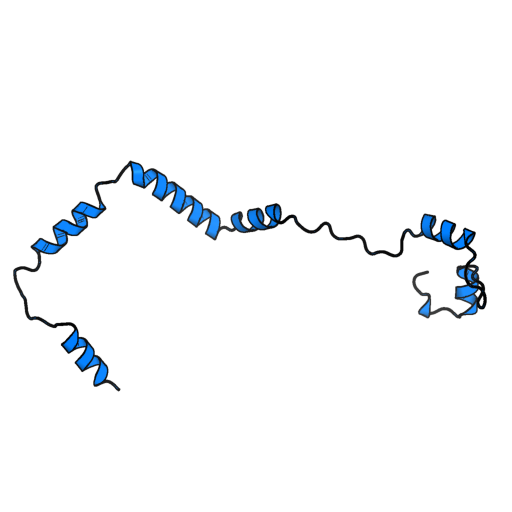1 100 ? 12.670 -18.076 -64.487 1.00 56.78 100 GLU A N 1
ATOM 777 C CA . GLU A 1 100 ? 11.702 -17.344 -63.685 1.00 56.78 100 GLU A CA 1
ATOM 778 C C . GLU A 1 100 ? 10.727 -18.307 -62.995 1.00 56.78 100 GLU A C 1
ATOM 780 O O . GLU A 1 100 ? 9.755 -18.771 -63.586 1.00 56.78 100 GLU A O 1
ATOM 785 N N . ALA A 1 101 ? 10.962 -18.601 -61.718 1.00 60.91 101 ALA A N 1
ATOM 786 C CA . ALA A 1 101 ? 9.906 -19.070 -60.832 1.00 60.91 101 ALA A CA 1
ATOM 787 C C . ALA A 1 101 ? 9.253 -17.832 -60.210 1.00 60.91 101 ALA A C 1
ATOM 789 O O . ALA A 1 101 ? 9.688 -17.319 -59.180 1.00 60.91 101 ALA A O 1
ATOM 790 N N . THR A 1 102 ? 8.244 -17.299 -60.893 1.00 73.19 102 THR A N 1
ATOM 791 C CA . THR A 1 102 ? 7.450 -16.175 -60.398 1.00 73.19 102 THR A CA 1
ATOM 792 C C . THR A 1 102 ? 6.553 -16.634 -59.248 1.00 73.19 102 THR A C 1
ATOM 794 O O . THR A 1 102 ? 6.154 -17.796 -59.148 1.00 73.19 102 THR A O 1
ATOM 797 N N . TRP A 1 103 ? 6.221 -15.697 -58.361 1.00 66.25 103 TRP A N 1
ATOM 798 C CA . TRP A 1 103 ? 5.382 -15.926 -57.182 1.00 66.25 103 TRP A CA 1
ATOM 799 C C . TRP A 1 103 ? 4.058 -16.685 -57.437 1.00 66.25 103 TRP A C 1
ATOM 801 O O . TRP A 1 103 ? 3.683 -17.511 -56.602 1.00 66.25 103 TRP A O 1
ATOM 811 N N . PRO A 1 104 ? 3.386 -16.533 -58.599 1.00 68.00 104 PRO A N 1
ATOM 812 C CA . PRO A 1 104 ? 2.215 -17.337 -58.948 1.00 68.00 104 PRO A CA 1
ATOM 813 C C . PRO A 1 104 ? 2.476 -18.851 -59.013 1.00 68.00 104 PRO A C 1
ATOM 815 O O . PRO A 1 104 ? 1.615 -19.632 -58.610 1.00 68.00 104 PRO A O 1
ATOM 818 N N . THR A 1 105 ? 3.658 -19.289 -59.458 1.00 73.12 105 THR A N 1
ATOM 819 C CA . THR A 1 105 ? 4.013 -20.717 -59.555 1.00 73.12 105 THR A CA 1
ATOM 820 C C . THR A 1 105 ? 4.145 -21.350 -58.172 1.00 73.12 105 THR A C 1
ATOM 822 O O . THR A 1 105 ? 3.669 -22.460 -57.938 1.00 73.12 105 THR A O 1
ATOM 825 N N . PHE A 1 106 ? 4.742 -20.616 -57.232 1.00 69.19 106 PHE A N 1
ATOM 826 C CA . PHE A 1 106 ? 4.911 -21.068 -55.852 1.00 69.19 106 PHE A CA 1
ATOM 827 C C . PHE A 1 106 ? 3.562 -21.207 -55.138 1.00 69.19 106 PHE A C 1
ATOM 829 O O . PHE A 1 106 ? 3.303 -22.200 -54.461 1.00 69.19 106 PHE A O 1
ATOM 836 N N . MET A 1 107 ? 2.668 -20.243 -55.362 1.00 74.44 107 MET A N 1
ATOM 837 C CA . MET A 1 107 ? 1.312 -20.271 -54.815 1.00 74.44 107 MET A CA 1
ATOM 838 C C . MET A 1 107 ? 0.471 -21.411 -55.407 1.00 74.44 107 MET A C 1
ATOM 840 O O . MET A 1 107 ? -0.292 -22.048 -54.684 1.00 74.44 107 MET A O 1
ATOM 844 N N . SER A 1 108 ? 0.636 -21.718 -56.699 1.00 69.75 108 SER A N 1
ATOM 845 C CA . SER A 1 108 ? -0.069 -22.830 -57.348 1.00 69.75 108 SER A CA 1
ATOM 846 C C . SER A 1 108 ? 0.369 -24.199 -56.810 1.00 69.75 108 SER A C 1
ATOM 848 O O . SER A 1 108 ? -0.479 -25.063 -56.596 1.00 69.75 108 SER A O 1
ATOM 850 N N . ALA A 1 109 ? 1.662 -24.377 -56.519 1.00 71.06 109 ALA A N 1
ATOM 851 C CA . ALA A 1 109 ? 2.180 -25.600 -55.904 1.00 71.06 109 ALA A CA 1
ATOM 852 C C . ALA A 1 109 ? 1.696 -25.779 -54.454 1.00 71.06 109 ALA A C 1
ATOM 854 O O . ALA A 1 109 ? 1.314 -26.878 -54.060 1.00 71.06 109 ALA A O 1
ATOM 855 N N . ALA A 1 110 ? 1.659 -24.697 -53.669 1.00 69.31 110 ALA A N 1
ATOM 856 C CA . ALA A 1 110 ? 1.170 -24.737 -52.291 1.00 69.31 110 ALA A CA 1
ATOM 857 C C . ALA A 1 110 ? -0.324 -25.103 -52.203 1.00 69.31 110 ALA A C 1
ATOM 859 O O . ALA A 1 110 ? -0.734 -25.787 -51.269 1.00 69.31 110 ALA A O 1
ATOM 860 N N . ALA A 1 111 ? -1.129 -24.702 -53.191 1.00 69.25 111 ALA A N 1
ATOM 861 C CA . ALA A 1 111 ? -2.554 -25.022 -53.242 1.00 69.25 111 ALA A CA 1
ATOM 862 C C . ALA A 1 111 ? -2.863 -26.492 -53.596 1.00 69.25 111 ALA A C 1
ATOM 864 O O . ALA A 1 111 ? -3.955 -26.955 -53.295 1.00 69.25 111 ALA A O 1
ATOM 865 N N . GLN A 1 112 ? -1.934 -27.229 -54.220 1.00 71.69 112 GLN A N 1
ATOM 866 C CA . GLN A 1 112 ? -2.122 -28.645 -54.595 1.00 71.69 112 GLN A CA 1
ATOM 867 C C . GLN A 1 112 ? -1.760 -29.635 -53.474 1.00 71.69 112 GLN A C 1
ATOM 869 O O . GLN A 1 112 ? -1.951 -30.837 -53.634 1.00 71.69 112 GLN A O 1
ATOM 874 N N . LEU A 1 113 ? -1.221 -29.143 -52.355 1.00 65.06 113 LEU A N 1
ATOM 875 C CA . LEU A 1 113 ? -0.819 -29.944 -51.193 1.00 65.06 113 LEU A CA 1
ATOM 876 C C . LEU A 1 113 ? -1.909 -30.052 -50.107 1.00 65.06 113 LEU A C 1
ATOM 878 O O . LEU A 1 113 ? -1.628 -30.557 -49.020 1.00 65.06 113 LEU A O 1
ATOM 882 N N . ASN A 1 114 ? -3.136 -29.611 -50.399 1.00 48.62 114 ASN A N 1
ATOM 883 C CA . ASN A 1 114 ? -4.326 -29.757 -49.555 1.00 48.62 114 ASN A CA 1
ATOM 884 C C . ASN A 1 114 ? -5.466 -30.399 -50.350 1.00 48.62 114 ASN A C 1
ATOM 886 O O . ASN A 1 114 ? -6.290 -31.094 -49.721 1.00 48.62 114 ASN A O 1
#

pLDDT: mean 79.02, std 15.02, range [47.75, 95.06]

Organism: Dendroctonus ponderosae (NCBI:txid77166)